Protein AF-A0A3D5DK05-F1 (afdb_monomer_lite)

pLDDT: mean 78.37, std 17.7, range [48.22, 98.56]

Secondary structure (DSSP, 8-state):
---SSSSHHHHHHT--GGGGGSSHHHHHHHHHHHHHHHHHHHHHHHHHHHHHHHHHHHHHHHTEEE-SS-EEE-S--

Foldseek 3Di:
DDPPPPVPVVVVVPPDPVPPPPPVCVVVVVVVVVVVCVVCVVVVVVVCCVPVVVVVVVVQVVQWDDPPPDIDGNDDD

Structure (mmCIF, N/CA/C/O backbone):
data_AF-A0A3D5DK05-F1
#
_entry.id   AF-A0A3D5DK05-F1
#
loop_
_atom_site.group_PDB
_atom_site.id
_atom_site.type_symbol
_atom_site.label_atom_id
_atom_site.label_alt_id
_atom_site.label_comp_id
_atom_site.label_asym_id
_atom_site.label_entity_id
_atom_site.label_seq_id
_atom_site.pdbx_PDB_ins_code
_atom_site.Cartn_x
_atom_site.Cartn_y
_atom_site.Cartn_z
_atom_site.occupancy
_atom_site.B_iso_or_equiv
_atom_site.auth_seq_id
_atom_site.auth_comp_id
_atom_site.auth_asym_id
_atom_site.auth_atom_id
_atom_site.pdbx_PDB_model_num
ATOM 1 N N . MET A 1 1 ? -25.899 53.059 54.586 1.00 48.22 1 MET A N 1
ATOM 2 C CA . MET A 1 1 ? -24.814 52.058 54.475 1.00 48.22 1 MET A CA 1
ATOM 3 C C . MET A 1 1 ? -25.405 50.664 54.679 1.00 48.22 1 MET A C 1
ATOM 5 O O . MET A 1 1 ? -26.139 50.492 55.637 1.00 48.22 1 MET A O 1
ATOM 9 N N . SER A 1 2 ? -25.047 49.710 53.810 1.00 56.16 2 SER A N 1
ATOM 10 C CA . SER A 1 2 ? -25.186 48.245 53.965 1.00 56.16 2 SER A CA 1
ATOM 11 C C . SER A 1 2 ? -26.548 47.566 53.707 1.00 56.16 2 SER A C 1
ATOM 13 O O . SER A 1 2 ? -27.248 47.173 54.631 1.00 56.16 2 SER A O 1
ATOM 15 N N . ILE A 1 3 ? -26.870 47.322 52.429 1.00 54.66 3 ILE A N 1
ATOM 16 C CA . ILE A 1 3 ? -27.781 46.230 51.997 1.00 54.66 3 ILE A CA 1
ATOM 17 C C . ILE A 1 3 ? -27.109 45.265 50.999 1.00 54.66 3 ILE A C 1
ATOM 19 O O . ILE A 1 3 ? -27.771 44.497 50.315 1.00 54.66 3 ILE A O 1
ATOM 23 N N . VAL A 1 4 ? -25.774 45.272 50.914 1.00 58.53 4 VAL A N 1
ATOM 24 C CA . VAL A 1 4 ? -25.022 44.491 49.907 1.00 58.53 4 VAL A CA 1
ATOM 25 C C . VAL A 1 4 ? -24.587 43.110 50.436 1.00 58.53 4 VAL A C 1
AT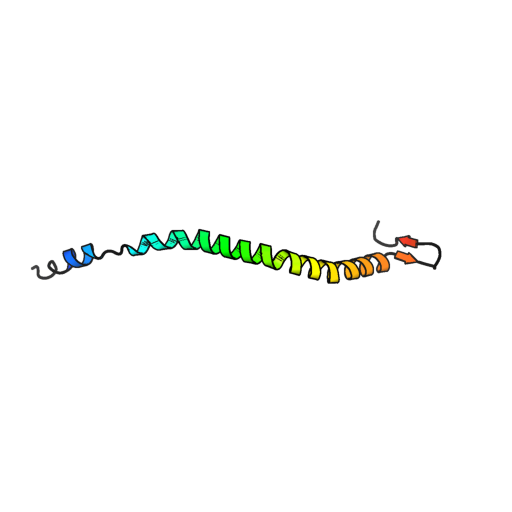OM 27 O O . VAL A 1 4 ? -24.118 42.267 49.681 1.00 58.53 4 VAL A O 1
ATOM 30 N N . GLN A 1 5 ? -24.765 42.823 51.731 1.00 56.25 5 GLN A N 1
ATOM 31 C CA . GLN A 1 5 ? -24.070 41.699 52.375 1.00 56.25 5 GLN A CA 1
ATOM 32 C C . GLN A 1 5 ? -24.880 40.394 52.509 1.00 56.25 5 GLN A C 1
ATOM 34 O O . GLN A 1 5 ? -24.305 39.370 52.866 1.00 56.25 5 GLN A O 1
ATOM 39 N N . ALA A 1 6 ? -26.177 40.378 52.181 1.00 51.75 6 ALA A N 1
ATOM 40 C CA . ALA A 1 6 ? -27.017 39.183 52.363 1.00 51.75 6 ALA A CA 1
ATOM 41 C C . ALA A 1 6 ? -26.909 38.129 51.234 1.00 51.75 6 ALA A C 1
ATOM 43 O O . ALA A 1 6 ? -27.322 36.993 51.436 1.00 51.75 6 ALA A O 1
ATOM 44 N N . THR A 1 7 ? -26.323 38.456 50.072 1.00 56.09 7 THR A N 1
ATOM 45 C CA . THR A 1 7 ? -26.185 37.512 48.934 1.00 56.09 7 THR A CA 1
ATOM 46 C C . THR A 1 7 ? -24.800 36.859 48.823 1.00 56.09 7 THR A C 1
ATOM 48 O O . THR A 1 7 ? -24.633 35.873 48.117 1.00 56.09 7 THR A O 1
ATOM 51 N N . SER A 1 8 ? -23.791 37.362 49.542 1.00 55.47 8 SER A N 1
ATOM 52 C CA . SER A 1 8 ? -22.395 36.938 49.344 1.00 55.47 8 SER A CA 1
ATOM 53 C C . SER A 1 8 ? -22.059 35.583 49.982 1.00 55.47 8 SER A C 1
ATOM 55 O O . SER A 1 8 ? -21.229 34.850 49.450 1.00 55.47 8 SER A O 1
ATOM 57 N N . ALA A 1 9 ? -22.704 35.229 51.098 1.00 54.56 9 ALA A N 1
ATOM 58 C CA . ALA A 1 9 ? -22.422 33.976 51.801 1.00 54.56 9 ALA A CA 1
ATOM 59 C C . ALA A 1 9 ? -23.055 32.748 51.118 1.00 54.56 9 ALA A C 1
ATOM 61 O O . ALA A 1 9 ? -22.490 31.658 51.182 1.00 54.56 9 ALA A O 1
ATOM 62 N N . ALA A 1 10 ? -24.192 32.926 50.433 1.00 55.59 10 ALA A N 1
ATOM 63 C CA . ALA A 1 10 ? -24.867 31.856 49.696 1.00 55.59 10 ALA A CA 1
ATOM 64 C C . ALA A 1 10 ? -24.211 31.585 48.326 1.00 55.59 10 ALA A C 1
ATOM 66 O O . ALA A 1 10 ? -24.070 30.425 47.949 1.00 55.59 10 ALA A O 1
ATOM 67 N N . ASP A 1 11 ? -23.719 32.622 47.634 1.00 53.22 11 ASP A N 1
ATOM 68 C CA . ASP A 1 11 ? -22.962 32.480 46.375 1.00 53.22 11 ASP A CA 1
ATOM 69 C C . ASP A 1 11 ? -21.590 31.808 46.573 1.00 53.22 11 ASP A C 1
ATOM 71 O O . ASP A 1 11 ? -21.101 31.081 45.708 1.00 53.22 11 ASP A O 1
ATOM 75 N N . ALA A 1 12 ? -20.959 32.008 47.736 1.00 56.09 12 ALA A N 1
ATOM 76 C CA . ALA A 1 12 ? -19.668 31.394 48.050 1.00 56.09 12 ALA A CA 1
ATOM 77 C C . ALA A 1 12 ? -19.766 29.878 48.310 1.00 56.09 12 ALA A C 1
ATOM 79 O O . ALA A 1 12 ? -18.783 29.157 48.123 1.00 56.09 12 ALA A O 1
ATOM 80 N N . ALA A 1 13 ? -20.939 29.387 48.723 1.00 53.84 13 ALA A N 1
ATOM 81 C CA . ALA A 1 13 ? -21.167 27.975 49.027 1.00 53.84 13 ALA A CA 1
ATOM 82 C C . ALA A 1 13 ? -21.439 27.116 47.775 1.00 53.84 13 ALA A C 1
ATOM 84 O O . ALA A 1 13 ? -21.238 25.903 47.829 1.00 53.84 13 ALA A O 1
ATOM 85 N N . ASP A 1 14 ? -21.817 27.728 46.644 1.00 51.53 14 ASP A N 1
ATOM 86 C CA . ASP A 1 14 ? -21.996 27.050 45.346 1.00 51.53 14 ASP A CA 1
ATOM 87 C C . ASP A 1 14 ? -20.787 27.238 44.400 1.00 51.53 14 ASP A C 1
ATOM 89 O O . ASP A 1 14 ? -20.842 26.983 43.190 1.00 51.53 14 ASP A O 1
ATOM 93 N N . ALA A 1 15 ? -19.639 27.654 44.952 1.00 55.06 15 ALA A N 1
ATOM 94 C CA . ALA A 1 15 ? -18.389 27.741 44.209 1.00 55.06 15 ALA A CA 1
ATOM 95 C C . ALA A 1 15 ? -18.011 26.348 43.658 1.00 55.06 15 ALA A C 1
ATOM 97 O O . ALA A 1 15 ? -17.914 25.356 44.389 1.00 55.06 15 ALA A O 1
ATOM 98 N N . PRO A 1 16 ? -17.820 26.218 42.338 1.00 52.44 16 PRO A N 1
ATOM 99 C CA . PRO A 1 16 ? -18.201 25.009 41.645 1.00 52.44 16 PRO A CA 1
ATOM 100 C C . PRO A 1 16 ? -17.202 23.883 41.898 1.00 52.44 16 PRO A C 1
ATOM 102 O O . PRO A 1 16 ? -16.067 23.900 41.416 1.00 52.44 16 PRO A O 1
ATOM 105 N N . ALA A 1 17 ? -17.699 22.782 42.456 1.00 56.84 17 ALA A N 1
ATOM 106 C CA . ALA A 1 17 ? -17.083 21.453 42.405 1.00 56.84 17 ALA A CA 1
ATOM 107 C C . ALA A 1 17 ? -16.884 20.903 40.960 1.00 56.84 17 ALA A C 1
ATOM 109 O O . ALA A 1 17 ? -16.604 19.720 40.758 1.00 56.84 17 ALA A O 1
ATOM 110 N N . ARG A 1 18 ? -17.003 21.748 39.922 1.00 56.47 18 ARG A N 1
ATOM 111 C CA . ARG A 1 18 ? -16.886 21.411 38.492 1.00 56.47 18 ARG A CA 1
ATOM 112 C C . ARG A 1 18 ? -15.439 21.267 38.005 1.00 56.47 18 ARG A C 1
ATOM 114 O O . ARG A 1 18 ? -15.229 20.776 36.897 1.00 56.47 18 ARG A O 1
ATOM 121 N N . SER A 1 19 ? -14.427 21.629 38.798 1.00 56.75 19 SER A N 1
ATOM 122 C CA . SER A 1 19 ? -13.019 21.556 38.364 1.00 56.75 19 SER A CA 1
ATOM 123 C C . SER A 1 19 ? -12.424 20.139 38.374 1.00 56.75 19 SER A C 1
ATOM 125 O O . SER A 1 19 ? -11.454 19.871 37.666 1.00 56.75 19 SER A O 1
ATOM 127 N N . ARG A 1 20 ? -13.030 19.182 39.090 1.00 56.22 20 ARG A N 1
ATOM 128 C CA . ARG A 1 20 ? -12.469 17.827 39.267 1.00 56.22 20 ARG A CA 1
ATOM 129 C C . ARG A 1 20 ? -12.704 16.854 38.102 1.00 56.22 20 ARG A C 1
ATOM 131 O O . ARG A 1 20 ? -12.092 15.792 38.070 1.00 56.22 20 ARG A O 1
ATOM 138 N N . ARG A 1 21 ? -13.533 17.200 37.107 1.00 55.25 21 ARG A N 1
ATOM 139 C CA . ARG A 1 21 ? -13.869 16.305 35.973 1.00 55.25 21 ARG A CA 1
ATOM 140 C C . ARG A 1 21 ? -13.001 16.479 34.719 1.00 55.25 21 ARG A C 1
ATOM 142 O O . ARG A 1 21 ? -13.214 15.776 33.737 1.00 55.25 21 ARG A O 1
ATOM 149 N N . ARG A 1 22 ? -12.009 17.377 34.721 1.00 56.81 22 ARG A N 1
ATOM 150 C CA . ARG A 1 22 ? -11.173 17.642 33.528 1.00 56.81 22 ARG A CA 1
ATOM 151 C C . ARG A 1 22 ? -9.953 16.717 33.387 1.00 56.81 22 ARG A C 1
ATOM 153 O O . ARG A 1 22 ? -9.408 16.599 32.296 1.00 56.81 22 ARG A O 1
ATOM 160 N N . GLY A 1 23 ? -9.566 15.989 34.440 1.00 55.09 23 GLY A N 1
ATOM 161 C CA . GLY A 1 23 ? -8.386 15.106 34.426 1.00 55.09 23 GLY A CA 1
ATOM 162 C C . GLY A 1 23 ? -8.600 13.707 33.824 1.00 55.09 23 GLY A C 1
ATOM 163 O O . GLY A 1 23 ? -7.646 13.090 33.355 1.00 55.09 23 GLY A O 1
ATOM 164 N N . GLY A 1 24 ? -9.839 13.199 33.797 1.00 57.59 24 GLY A N 1
ATOM 165 C CA . GLY A 1 24 ? -10.151 11.844 33.305 1.00 57.59 24 GLY A CA 1
ATOM 166 C C . GLY A 1 24 ? -10.223 11.721 31.778 1.00 57.59 24 GLY A C 1
ATOM 167 O O . GLY A 1 24 ? -9.979 10.647 31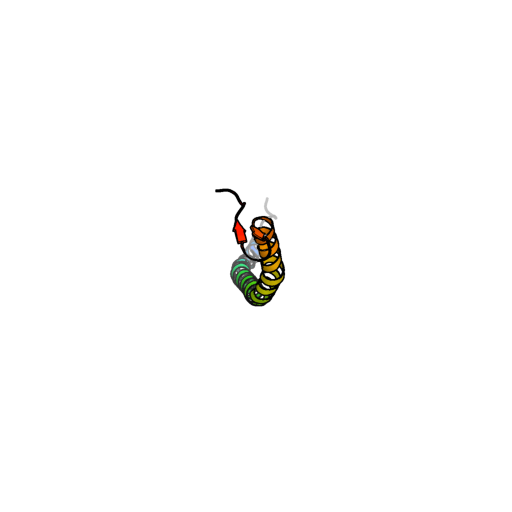.221 1.00 57.59 24 GLY A O 1
ATOM 168 N N . GLY A 1 25 ? -10.496 12.833 31.087 1.00 60.38 25 GLY A N 1
ATOM 169 C CA . GLY A 1 25 ? -10.628 12.871 29.630 1.00 60.38 25 GLY A CA 1
ATOM 170 C C . GLY A 1 25 ? -9.320 12.583 28.892 1.00 60.38 25 GLY A C 1
ATOM 171 O O . GLY A 1 25 ? -9.344 11.942 27.848 1.00 60.38 25 GLY A O 1
ATOM 172 N N . SER A 1 26 ? -8.165 12.966 29.449 1.00 67.19 26 SER A N 1
ATOM 173 C CA . SER A 1 26 ? -6.861 12.780 28.793 1.00 67.19 26 SER A CA 1
ATOM 174 C C . SER A 1 26 ? -6.449 11.304 28.697 1.00 67.19 26 SER A C 1
ATOM 176 O O . SER A 1 26 ? -5.951 10.860 27.659 1.00 67.19 26 SER A O 1
ATOM 178 N N . ARG A 1 27 ? -6.706 10.509 29.749 1.00 68.69 27 ARG A N 1
ATOM 179 C CA . ARG A 1 27 ? -6.423 9.063 29.771 1.00 68.69 27 ARG A CA 1
ATOM 180 C C . ARG A 1 27 ? -7.396 8.282 28.893 1.00 68.69 27 ARG A C 1
ATOM 182 O O . ARG A 1 27 ? -6.958 7.398 28.157 1.00 68.69 27 ARG A O 1
ATOM 189 N N . LEU A 1 28 ? -8.685 8.625 28.924 1.00 74.19 28 LEU A N 1
ATOM 190 C CA . LEU A 1 28 ? -9.692 7.997 28.065 1.00 74.19 28 LEU A CA 1
ATOM 191 C C . LEU A 1 28 ? -9.468 8.347 26.585 1.00 74.19 28 LEU A C 1
ATOM 193 O O . LEU A 1 28 ? -9.486 7.456 25.740 1.00 74.19 28 LEU A O 1
ATOM 197 N N . ALA A 1 29 ? -9.148 9.607 26.271 1.00 73.88 29 ALA A N 1
ATOM 198 C CA . ALA A 1 29 ? -8.800 10.040 24.918 1.00 73.88 29 ALA A CA 1
ATOM 199 C C . ALA A 1 29 ? -7.532 9.344 24.395 1.00 73.88 29 ALA A C 1
ATOM 201 O O . ALA A 1 29 ? -7.509 8.897 23.248 1.00 73.88 29 ALA A O 1
ATOM 202 N N . ARG A 1 30 ? -6.496 9.173 25.234 1.00 72.31 30 ARG A N 1
ATOM 203 C CA . ARG A 1 30 ? -5.300 8.386 24.876 1.00 72.31 30 ARG A CA 1
ATOM 204 C C . ARG A 1 30 ? -5.625 6.917 24.616 1.00 72.31 30 ARG A C 1
ATOM 206 O O . ARG A 1 30 ? -5.121 6.365 23.642 1.00 72.31 30 ARG A O 1
ATOM 213 N N . ARG A 1 31 ? -6.455 6.284 25.454 1.00 74.31 31 ARG A N 1
ATOM 214 C CA . ARG A 1 31 ? -6.882 4.887 25.256 1.00 74.31 31 ARG A CA 1
ATOM 215 C C . ARG A 1 31 ? -7.672 4.724 23.959 1.00 74.31 31 ARG A C 1
ATOM 217 O O . ARG A 1 31 ? -7.380 3.813 23.194 1.00 74.31 31 ARG A O 1
ATOM 224 N N . ARG A 1 32 ? -8.589 5.650 23.670 1.00 79.81 32 ARG A N 1
ATOM 225 C CA . ARG A 1 32 ? -9.396 5.640 22.443 1.00 79.81 32 ARG A CA 1
ATOM 226 C C . ARG A 1 32 ? -8.543 5.821 21.183 1.00 79.81 32 ARG A C 1
ATOM 228 O O . ARG A 1 32 ? -8.741 5.092 20.220 1.00 79.81 32 ARG A O 1
ATOM 235 N N . ARG A 1 33 ? -7.541 6.713 21.210 1.00 79.62 33 ARG A N 1
ATOM 236 C CA . ARG A 1 33 ? -6.571 6.870 20.108 1.00 79.62 33 ARG A CA 1
ATOM 237 C C . ARG A 1 33 ? -5.713 5.622 19.895 1.00 79.62 33 ARG A C 1
ATOM 239 O O . ARG A 1 33 ? -5.554 5.200 18.759 1.00 79.62 33 ARG A O 1
ATOM 246 N N . ARG A 1 34 ? -5.187 5.018 20.969 1.00 84.62 34 ARG A N 1
ATOM 247 C CA . ARG A 1 34 ? -4.398 3.775 20.872 1.00 84.62 34 ARG A CA 1
ATOM 248 C C . ARG A 1 34 ? -5.218 2.620 20.305 1.00 84.62 34 ARG A C 1
ATOM 250 O O . ARG A 1 34 ? -4.716 1.919 19.442 1.00 84.62 34 ARG A O 1
ATOM 257 N N . ALA A 1 35 ? -6.463 2.456 20.755 1.00 85.56 35 ALA A N 1
ATOM 258 C CA . ALA A 1 35 ? -7.362 1.435 20.225 1.00 85.56 35 ALA A CA 1
ATOM 259 C C . ALA A 1 35 ? -7.637 1.649 18.729 1.00 85.56 35 ALA A C 1
ATOM 261 O O . ALA A 1 35 ? -7.524 0.705 17.959 1.00 85.56 35 ALA A O 1
ATOM 262 N N . GLY A 1 36 ? -7.906 2.892 18.310 1.00 87.50 36 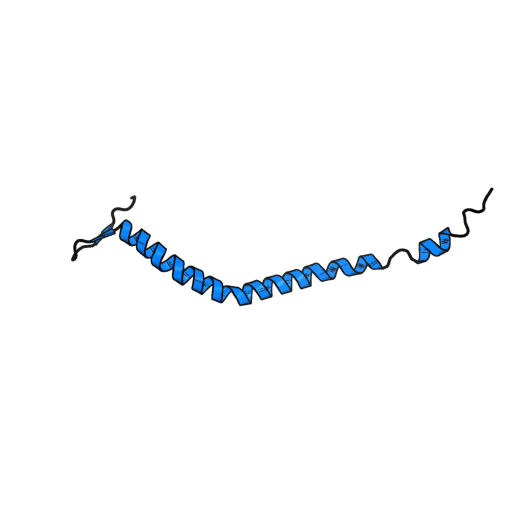GLY A N 1
ATOM 263 C CA .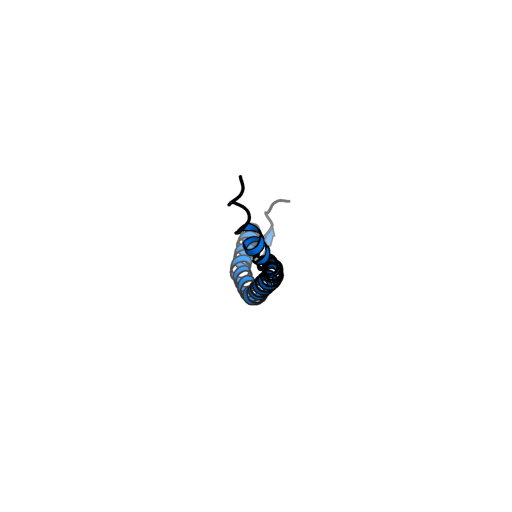 GLY A 1 36 ? -8.063 3.228 16.893 1.00 87.50 36 GLY A CA 1
ATOM 264 C C . GLY A 1 36 ? -6.835 2.853 16.063 1.00 87.50 36 GLY A C 1
ATOM 265 O O . GLY A 1 36 ? -6.978 2.154 15.070 1.00 87.50 36 GLY A O 1
ATOM 266 N N . ILE A 1 37 ? -5.635 3.237 16.519 1.00 91.56 37 ILE A N 1
ATOM 267 C CA . ILE A 1 37 ? -4.376 2.917 15.828 1.00 91.56 37 ILE A CA 1
ATOM 268 C C . ILE A 1 37 ? -4.161 1.408 15.750 1.00 91.56 37 ILE A C 1
ATOM 270 O O . ILE A 1 37 ? -3.905 0.907 14.668 1.00 91.56 37 ILE A O 1
ATOM 274 N N . LEU A 1 38 ? -4.274 0.678 16.863 1.00 93.69 38 LEU A N 1
ATOM 275 C CA . LEU A 1 38 ? -4.024 -0.767 16.887 1.00 93.69 38 LEU A CA 1
ATOM 276 C C . LEU A 1 38 ? -4.973 -1.535 15.962 1.00 93.69 38 LEU A C 1
ATOM 278 O O . LEU A 1 38 ? -4.543 -2.472 15.298 1.00 93.69 38 LEU A O 1
ATOM 282 N N . LEU A 1 39 ? -6.240 -1.118 15.895 1.00 92.25 39 LEU A N 1
ATOM 283 C CA . LEU A 1 39 ? -7.237 -1.742 15.027 1.00 92.25 39 LEU A CA 1
ATOM 284 C C . LEU A 1 39 ? -7.039 -1.370 13.550 1.00 92.25 39 LEU A C 1
ATOM 286 O O . LEU A 1 39 ? -7.231 -2.219 12.686 1.00 92.25 39 LEU A O 1
ATOM 290 N N . SER A 1 40 ? -6.636 -0.131 13.242 1.00 95.81 40 SER A N 1
ATOM 291 C CA . SER A 1 40 ? -6.414 0.308 11.857 1.00 95.81 40 SER A CA 1
ATOM 292 C C . SER A 1 40 ? -5.045 -0.080 11.299 1.00 95.81 40 SER A C 1
ATOM 294 O O . SER A 1 40 ? -4.885 -0.156 10.085 1.00 95.81 40 SER A O 1
ATOM 296 N N . LEU A 1 41 ? -4.046 -0.299 12.160 1.00 96.56 41 LEU A N 1
ATOM 297 C CA . LEU A 1 41 ? -2.665 -0.585 11.774 1.00 96.56 41 LEU A CA 1
ATOM 298 C C . LEU A 1 41 ? -2.542 -1.724 10.748 1.00 96.56 41 LEU A C 1
ATOM 300 O O . LEU A 1 41 ? -1.895 -1.487 9.732 1.00 96.56 41 LEU A O 1
ATOM 304 N N . PRO A 1 42 ? -3.160 -2.911 10.927 1.00 95.88 42 PRO A N 1
ATOM 305 C CA . PRO A 1 42 ? -3.053 -3.978 9.932 1.00 95.88 42 PRO A CA 1
ATOM 306 C C . PRO A 1 42 ? -3.624 -3.576 8.566 1.00 95.88 42 PRO A C 1
ATOM 308 O O . PRO A 1 42 ? -3.009 -3.867 7.545 1.00 95.88 42 PRO A O 1
ATOM 311 N N . ALA A 1 43 ? -4.742 -2.844 8.527 1.00 96.88 43 ALA A N 1
ATOM 312 C CA . ALA A 1 43 ? -5.301 -2.348 7.270 1.00 96.88 43 ALA A CA 1
ATOM 313 C C . ALA A 1 43 ? -4.351 -1.353 6.583 1.00 96.88 43 ALA A C 1
ATOM 315 O O . ALA A 1 43 ? -4.104 -1.456 5.384 1.00 96.88 43 ALA A O 1
ATOM 316 N N . VAL A 1 44 ? -3.764 -0.428 7.350 1.00 97.94 44 VAL A N 1
ATOM 317 C CA . VAL A 1 44 ? -2.773 0.529 6.835 1.00 97.94 44 VAL A CA 1
ATOM 318 C C . VAL A 1 44 ? -1.536 -0.193 6.305 1.00 97.94 44 VAL A C 1
ATOM 320 O O . VAL A 1 44 ? -1.069 0.147 5.223 1.00 97.94 44 VAL A O 1
ATOM 323 N N . ILE A 1 45 ? -1.032 -1.208 7.016 1.00 98.38 45 ILE A N 1
ATOM 324 C CA . ILE A 1 45 ? 0.106 -2.021 6.565 1.00 98.38 45 ILE A CA 1
ATOM 325 C C . ILE A 1 45 ? -0.197 -2.652 5.206 1.00 98.38 45 ILE A C 1
ATOM 327 O O . ILE A 1 45 ? 0.623 -2.546 4.299 1.00 98.38 45 ILE A O 1
ATOM 331 N N . VAL A 1 46 ? -1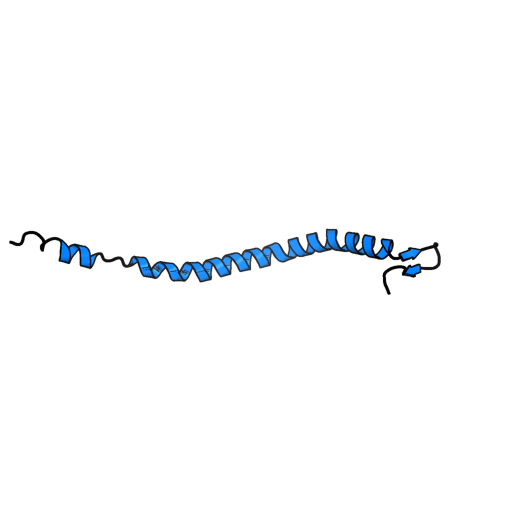.374 -3.261 5.043 1.00 98.44 46 VAL A N 1
ATOM 332 C CA . VAL A 1 46 ? -1.766 -3.887 3.773 1.00 98.44 46 VAL A CA 1
ATOM 333 C C . VAL A 1 46 ? -1.839 -2.856 2.649 1.00 98.44 46 VAL A C 1
ATOM 335 O O . VAL A 1 46 ? -1.286 -3.094 1.582 1.00 98.44 46 VAL A O 1
ATOM 338 N N . VAL A 1 47 ? -2.451 -1.692 2.880 1.00 98.38 47 VAL 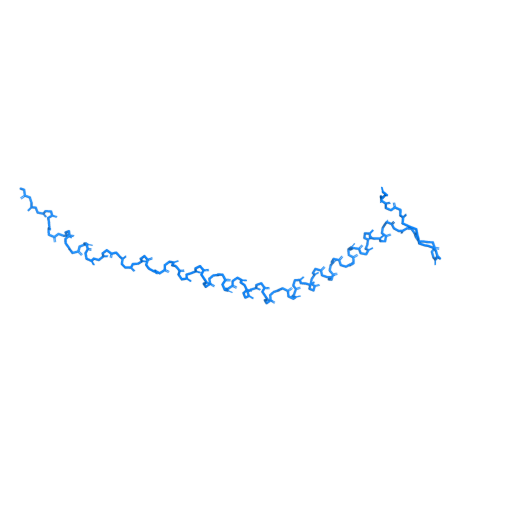A N 1
ATOM 339 C CA . VAL A 1 47 ? -2.534 -0.622 1.868 1.00 98.38 47 VAL A CA 1
ATOM 340 C C . VAL A 1 47 ? -1.145 -0.123 1.471 1.00 98.38 47 VAL A C 1
ATOM 342 O O . VAL A 1 47 ? -0.838 -0.019 0.285 1.00 98.38 47 VAL A O 1
ATOM 345 N N . VAL A 1 48 ? -0.287 0.156 2.455 1.00 98.56 48 VAL A N 1
ATOM 346 C CA . VAL A 1 48 ? 1.084 0.617 2.208 1.00 98.56 48 VAL A CA 1
ATOM 347 C C . VAL A 1 48 ? 1.897 -0.453 1.488 1.00 98.56 48 VAL A C 1
ATOM 349 O O . VAL A 1 48 ? 2.668 -0.106 0.605 1.00 98.56 48 VAL A O 1
ATOM 352 N N . ALA A 1 49 ? 1.717 -1.736 1.798 1.00 98.50 49 ALA A N 1
ATOM 353 C CA . ALA A 1 49 ? 2.399 -2.818 1.095 1.00 98.50 49 ALA A CA 1
ATOM 354 C C . ALA A 1 49 ? 1.905 -2.955 -0.353 1.00 98.50 49 ALA A C 1
ATOM 356 O O . ALA A 1 49 ? 2.716 -2.980 -1.276 1.00 98.50 49 ALA A O 1
ATOM 357 N N . LEU A 1 50 ? 0.585 -2.981 -0.563 1.00 98.38 50 LEU A N 1
ATOM 358 C CA . LEU A 1 50 ? -0.021 -3.124 -1.888 1.00 98.38 50 LEU A CA 1
ATOM 359 C C . LEU A 1 50 ? 0.349 -1.984 -2.834 1.00 98.38 50 LEU A C 1
ATOM 361 O O . LEU A 1 50 ? 0.484 -2.223 -4.027 1.00 98.38 50 LEU A O 1
ATOM 365 N N . LEU A 1 51 ? 0.516 -0.764 -2.321 1.00 98.44 51 LEU A N 1
ATOM 366 C CA . LEU A 1 51 ? 0.939 0.378 -3.132 1.00 98.44 51 LEU A CA 1
ATOM 367 C C . LEU A 1 51 ? 2.463 0.521 -3.170 1.00 98.44 51 LEU A C 1
ATOM 369 O O . LEU A 1 51 ? 3.052 0.682 -4.232 1.00 98.44 51 LEU A O 1
ATOM 373 N N . GLY A 1 52 ? 3.121 0.445 -2.018 1.00 98.38 52 GLY A N 1
ATOM 374 C CA . GLY A 1 52 ? 4.549 0.707 -1.872 1.00 98.38 52 GLY A CA 1
ATOM 375 C C . GLY A 1 52 ? 5.433 -0.326 -2.562 1.00 98.38 52 GLY A C 1
ATOM 376 O O . GLY A 1 52 ? 6.439 0.057 -3.151 1.00 98.38 52 GLY A O 1
ATOM 377 N N . ILE A 1 53 ? 5.056 -1.611 -2.548 1.00 98.19 53 ILE A N 1
ATOM 378 C CA . ILE A 1 53 ? 5.826 -2.668 -3.220 1.00 98.19 53 ILE A CA 1
ATOM 379 C C . ILE A 1 53 ? 5.885 -2.434 -4.738 1.00 98.19 53 ILE A C 1
ATOM 381 O O . ILE A 1 53 ? 6.999 -2.303 -5.242 1.00 98.19 53 ILE A O 1
ATOM 385 N N . PRO A 1 54 ? 4.768 -2.333 -5.489 1.00 97.75 54 PRO A N 1
ATOM 386 C CA . PRO A 1 54 ? 4.845 -2.117 -6.934 1.00 97.75 54 PRO A CA 1
ATOM 387 C C . PRO A 1 54 ? 5.460 -0.763 -7.300 1.00 97.75 54 PRO A C 1
ATOM 389 O O . PRO A 1 54 ? 6.161 -0.682 -8.302 1.00 97.75 54 PRO A O 1
ATOM 392 N N . ILE A 1 55 ? 5.273 0.281 -6.483 1.00 98.19 55 ILE A N 1
ATOM 393 C CA . ILE A 1 55 ? 5.953 1.569 -6.689 1.00 98.19 55 ILE A CA 1
ATOM 394 C C . ILE A 1 55 ? 7.471 1.404 -6.547 1.00 98.19 55 ILE A C 1
ATOM 396 O O . ILE A 1 55 ? 8.222 1.833 -7.418 1.00 98.19 55 ILE A O 1
ATOM 400 N N . GLY A 1 56 ? 7.932 0.755 -5.477 1.00 97.25 56 GLY A N 1
ATOM 401 C CA . GLY A 1 56 ? 9.352 0.491 -5.259 1.00 97.25 56 GLY A CA 1
ATOM 402 C C . GLY A 1 56 ? 9.953 -0.384 -6.357 1.00 97.25 56 GLY A C 1
ATOM 403 O O . GLY A 1 56 ? 11.049 -0.099 -6.829 1.00 97.25 56 GLY A O 1
ATOM 404 N N . GLN A 1 57 ? 9.214 -1.397 -6.816 1.00 96.00 57 GLN A N 1
ATOM 405 C CA . GLN A 1 57 ? 9.595 -2.225 -7.962 1.00 96.00 57 GLN A CA 1
ATOM 406 C C . GLN A 1 57 ? 9.706 -1.390 -9.239 1.00 96.00 57 GLN A C 1
ATOM 408 O O . GLN A 1 57 ? 10.704 -1.497 -9.941 1.00 96.00 57 GLN A O 1
ATOM 413 N N . ALA A 1 58 ? 8.736 -0.517 -9.521 1.00 95.50 58 ALA A N 1
ATOM 414 C CA . ALA A 1 58 ? 8.786 0.367 -10.681 1.00 95.50 58 ALA A CA 1
ATOM 415 C C . ALA A 1 58 ? 10.012 1.289 -10.640 1.00 95.50 58 ALA A C 1
ATOM 417 O O . ALA A 1 58 ? 10.693 1.437 -11.649 1.00 95.50 58 ALA A O 1
ATOM 418 N N . ILE A 1 59 ? 10.341 1.849 -9.471 1.00 95.38 59 ILE A N 1
ATOM 419 C CA . ILE A 1 59 ? 11.552 2.660 -9.292 1.00 95.38 59 ILE A CA 1
ATOM 420 C C . ILE A 1 59 ? 12.807 1.804 -9.513 1.00 95.38 59 ILE A C 1
ATOM 422 O O . ILE A 1 59 ? 13.657 2.169 -10.320 1.00 95.38 59 ILE A O 1
ATOM 426 N N . TYR A 1 60 ? 12.913 0.651 -8.851 1.00 93.38 60 TYR A N 1
ATOM 427 C CA . TYR A 1 60 ? 14.069 -0.242 -8.964 1.00 93.38 60 TYR A CA 1
ATOM 428 C C . TYR A 1 60 ? 14.309 -0.692 -10.411 1.00 93.38 60 TYR A C 1
ATOM 430 O O . TYR A 1 60 ? 15.423 -0.588 -10.924 1.00 93.38 60 TYR A O 1
ATOM 438 N N . TYR A 1 61 ? 13.252 -1.124 -11.098 1.00 92.62 61 TYR A N 1
ATOM 439 C CA . TYR A 1 61 ? 13.332 -1.530 -12.495 1.00 92.62 61 TYR A CA 1
ATOM 440 C C . TYR A 1 61 ? 13.552 -0.351 -13.442 1.00 92.62 61 TYR A C 1
ATOM 442 O O . TYR A 1 61 ? 14.236 -0.523 -14.439 1.00 92.62 61 TYR A O 1
ATOM 450 N N . SER A 1 62 ? 13.082 0.860 -13.123 1.00 90.44 62 SER A N 1
ATOM 451 C CA . SER A 1 62 ? 13.424 2.049 -13.922 1.00 90.44 62 SER A CA 1
ATOM 452 C C . SER A 1 62 ? 14.920 2.380 -13.889 1.00 90.44 62 SER A C 1
ATOM 454 O O . SER A 1 62 ? 15.433 3.004 -14.813 1.00 90.44 62 SER A O 1
ATOM 456 N N . MET A 1 63 ? 15.623 1.945 -12.838 1.00 93.62 63 MET A N 1
ATOM 457 C CA . MET A 1 63 ? 17.066 2.128 -12.662 1.00 93.62 63 MET A CA 1
ATOM 458 C C . MET A 1 63 ? 17.888 0.918 -13.114 1.00 93.62 63 MET A C 1
ATOM 460 O O . MET A 1 63 ? 19.110 0.914 -12.964 1.00 93.62 63 MET A O 1
ATOM 464 N N . THR A 1 64 ? 17.235 -0.109 -13.652 1.00 92.44 64 THR A N 1
ATOM 465 C CA . THR A 1 64 ? 17.876 -1.354 -14.062 1.00 92.44 64 THR A CA 1
ATOM 466 C C . THR A 1 64 ? 17.638 -1.568 -15.551 1.00 92.44 64 THR A C 1
ATOM 468 O O . THR A 1 64 ? 16.500 -1.751 -15.974 1.00 92.44 64 THR A O 1
ATOM 471 N N . THR A 1 65 ? 18.701 -1.591 -16.355 1.00 89.31 65 THR A N 1
ATOM 472 C CA . THR A 1 65 ? 18.588 -2.036 -17.750 1.00 89.31 65 THR A CA 1
ATOM 473 C C . THR A 1 65 ? 18.736 -3.541 -17.798 1.00 89.31 65 THR A C 1
ATOM 475 O O . THR A 1 65 ? 19.683 -4.113 -17.251 1.00 89.31 65 THR A O 1
ATOM 478 N N . TRP A 1 66 ? 17.789 -4.173 -18.479 1.00 89.56 66 TRP A N 1
ATOM 479 C CA . TRP A 1 66 ? 17.754 -5.609 -18.681 1.00 89.56 66 TRP A CA 1
ATOM 480 C C . TRP A 1 66 ? 17.640 -5.913 -20.170 1.00 89.56 66 TRP A C 1
ATOM 482 O O . TRP A 1 66 ? 16.759 -5.385 -20.848 1.00 89.56 66 TRP A O 1
ATOM 492 N N . ASP A 1 67 ? 18.533 -6.761 -20.672 1.00 87.31 67 ASP A N 1
ATOM 493 C CA . ASP A 1 67 ? 18.585 -7.181 -22.080 1.00 87.31 67 ASP A CA 1
ATOM 494 C C . ASP A 1 67 ? 17.984 -8.581 -22.316 1.00 87.31 67 ASP A C 1
ATOM 496 O O . ASP A 1 67 ? 18.040 -9.104 -23.427 1.00 87.31 67 ASP A O 1
ATOM 500 N N . GLY A 1 68 ? 17.403 -9.198 -21.281 1.00 83.00 68 GLY A N 1
ATOM 501 C CA . GLY A 1 68 ? 16.884 -10.566 -21.329 1.00 83.00 68 GLY A CA 1
ATOM 502 C C . GLY A 1 68 ? 17.759 -11.596 -20.610 1.00 83.00 68 GLY A C 1
ATOM 503 O O . GLY A 1 68 ? 17.267 -12.651 -20.209 1.00 83.00 68 GLY A O 1
ATOM 504 N N . ILE A 1 69 ? 19.049 -11.302 -20.435 1.00 89.88 69 ILE A N 1
ATOM 505 C CA . ILE A 1 69 ? 20.062 -12.259 -19.957 1.00 89.88 69 ILE A CA 1
ATOM 506 C C . ILE A 1 69 ? 20.859 -11.663 -18.796 1.00 89.88 69 ILE A C 1
ATOM 508 O O . ILE A 1 69 ? 21.142 -12.342 -17.810 1.00 89.88 69 ILE A O 1
ATOM 512 N N . SER A 1 70 ? 21.194 -10.382 -18.897 1.00 85.81 70 SER A N 1
ATOM 513 C CA . SER A 1 70 ? 21.974 -9.629 -17.934 1.00 85.81 70 SER A CA 1
ATOM 514 C C . SER A 1 70 ? 21.173 -8.448 -17.389 1.00 85.81 70 SER A C 1
ATOM 516 O O . SER A 1 70 ? 20.303 -7.883 -18.051 1.00 85.81 70 SER A O 1
ATOM 518 N N . SER A 1 71 ? 21.439 -8.108 -16.131 1.00 89.00 71 SER A N 1
ATOM 519 C CA . SER A 1 71 ? 20.782 -7.019 -15.413 1.00 89.00 71 SER A CA 1
ATOM 520 C C . SER A 1 71 ? 21.856 -6.068 -14.906 1.00 89.00 71 SER A C 1
ATOM 522 O O . SER A 1 71 ? 22.729 -6.483 -14.140 1.00 89.00 71 SER A O 1
ATOM 524 N N . THR A 1 72 ? 21.827 -4.815 -15.357 1.00 91.06 72 THR A N 1
ATOM 525 C CA . THR A 1 72 ? 22.796 -3.786 -14.956 1.00 91.06 72 THR A CA 1
ATOM 526 C C . THR A 1 72 ? 22.095 -2.612 -14.288 1.00 91.06 72 THR A C 1
ATOM 528 O O . THR A 1 72 ? 21.120 -2.063 -14.799 1.00 91.06 72 THR A O 1
ATOM 531 N N . TRP A 1 73 ? 22.603 -2.229 -13.117 1.00 90.69 73 TRP A N 1
ATOM 532 C CA . TRP A 1 73 ? 22.138 -1.055 -12.387 1.00 90.69 73 TRP A CA 1
ATOM 533 C C . TRP A 1 73 ? 22.746 0.214 -12.986 1.00 90.69 73 TRP A C 1
ATOM 535 O O . TRP A 1 73 ? 23.960 0.292 -13.163 1.00 90.69 73 TRP A O 1
ATOM 545 N N . ILE A 1 74 ? 21.906 1.205 -13.280 1.00 90.19 74 ILE A N 1
ATOM 546 C CA . ILE A 1 74 ? 22.296 2.487 -13.898 1.00 90.19 74 ILE A CA 1
ATOM 547 C C . ILE A 1 74 ? 21.903 3.673 -12.998 1.00 90.19 74 ILE A C 1
ATOM 549 O O . ILE A 1 74 ? 22.023 4.837 -13.374 1.00 90.19 74 ILE A O 1
ATOM 553 N N . GLY A 1 75 ? 21.437 3.401 -11.776 1.00 82.81 75 GLY A N 1
ATOM 554 C CA . GLY A 1 75 ? 21.187 4.446 -10.789 1.00 82.81 75 GLY A CA 1
ATOM 555 C C . GLY A 1 75 ? 22.477 5.130 -10.303 1.00 82.81 75 GLY A C 1
ATOM 556 O O . GLY A 1 75 ? 23.576 4.654 -10.586 1.00 82.81 75 GLY A O 1
ATOM 557 N N . PRO A 1 76 ? 22.355 6.239 -9.551 1.00 79.44 76 PRO A N 1
ATOM 558 C CA . PRO A 1 76 ? 23.496 6.990 -9.036 1.00 79.44 76 PRO A CA 1
ATOM 559 C C . PRO A 1 76 ? 24.456 6.101 -8.238 1.00 79.44 76 PRO A C 1
ATOM 561 O O . PRO A 1 76 ? 24.008 5.282 -7.430 1.00 79.44 76 PRO A O 1
ATOM 564 N N . SER A 1 77 ? 25.754 6.293 -8.473 1.00 69.19 77 SER A N 1
ATOM 565 C CA . SER A 1 77 ? 26.871 5.699 -7.726 1.00 69.19 77 SER A CA 1
ATOM 566 C C . SER A 1 77 ? 27.345 6.605 -6.601 1.00 69.19 77 SER A C 1
ATOM 568 O O . SER A 1 77 ? 27.488 7.817 -6.890 1.00 69.19 77 SER A O 1
#

Sequence (77 aa):
MSIVQATSAADAADAPARSRRRGGGSRLARRRRRAGILLSLPAVIVVVALLGIPIGQAIYYSMTTWDGISSTWIGPS

Radius of gyration: 32.79 Å; chains: 1; bounding box: 55×64×77 Å